Protein AF-A0A948V0B7-F1 (afdb_monomer_lite)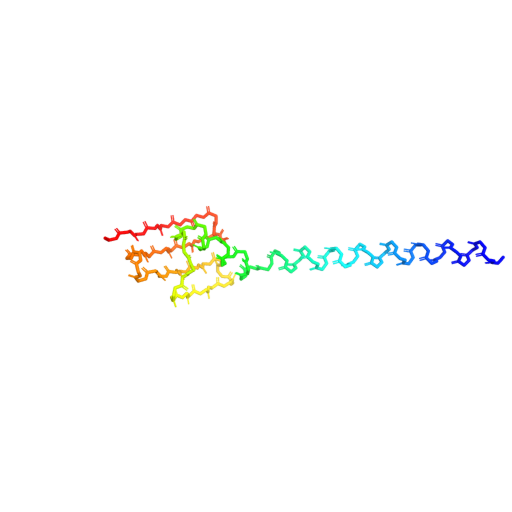

pLDDT: mean 88.92, std 5.6, range [73.5, 98.12]

Sequence (84 aa):
MADVLRVILLVALAAAALTTGALVLAWWMEPIRRMRRALLKSLGAVPEAEALSPAEGRAAGLDFDGAQVAVLWNRGGSGLVYAF

Secondary structure (DSSP, 8-state):
-HHHHHHHHHHHHHHHHHHHHHHHHHHHT-HHHHHHHHHHHHHSS--SEEEEETTTTEEEEEETTTTEEEEEEGGGTEEEEEE-

Structure (mmCIF, N/CA/C/O backbone):
data_AF-A0A948V0B7-F1
#
_entry.id   AF-A0A948V0B7-F1
#
loop_
_atom_site.group_PDB
_atom_site.id
_atom_site.type_symbol
_atom_site.label_atom_id
_atom_site.label_alt_id
_atom_site.label_comp_id
_atom_site.label_asym_id
_atom_site.label_entity_id
_atom_site.label_seq_id
_atom_site.pdbx_PDB_ins_code
_atom_site.Cartn_x
_atom_site.Cartn_y
_atom_site.Cartn_z
_atom_site.occupancy
_atom_site.B_iso_or_equiv
_atom_site.auth_seq_id
_atom_site.auth_comp_id
_atom_site.auth_asym_id
_atom_site.auth_atom_id
_atom_site.pdbx_PDB_model_num
ATOM 1 N N . MET A 1 1 ? 24.404 4.749 -41.902 1.00 73.50 1 MET A N 1
ATOM 2 C CA . MET A 1 1 ? 23.605 5.751 -41.152 1.00 73.50 1 MET A CA 1
ATOM 3 C C . MET A 1 1 ? 22.348 5.149 -40.527 1.00 73.50 1 MET A C 1
ATOM 5 O O . MET A 1 1 ? 22.151 5.349 -39.337 1.00 73.50 1 MET A O 1
ATOM 9 N N . ALA A 1 2 ? 21.533 4.387 -41.269 1.00 89.56 2 ALA A N 1
ATOM 10 C CA . ALA A 1 2 ? 20.303 3.779 -40.740 1.00 89.56 2 ALA A CA 1
ATOM 11 C C . ALA A 1 2 ? 20.528 2.828 -39.543 1.00 89.56 2 ALA A C 1
ATOM 13 O O . ALA A 1 2 ? 19.800 2.917 -38.558 1.00 89.56 2 ALA A O 1
ATOM 14 N N . ASP A 1 3 ? 21.566 1.985 -39.576 1.00 93.38 3 ASP A N 1
ATOM 15 C CA . ASP A 1 3 ? 21.857 1.062 -38.465 1.00 93.38 3 ASP A CA 1
ATOM 16 C C . ASP A 1 3 ? 22.267 1.785 -37.181 1.00 93.38 3 ASP A C 1
ATOM 18 O O . ASP A 1 3 ? 21.811 1.434 -36.097 1.00 93.38 3 ASP A O 1
ATOM 22 N N . VAL A 1 4 ? 23.064 2.852 -37.301 1.00 95.12 4 VAL A N 1
ATOM 23 C CA . VAL A 1 4 ? 23.464 3.692 -36.160 1.00 95.12 4 VAL A CA 1
ATOM 24 C C . VAL A 1 4 ? 22.232 4.335 -35.520 1.00 95.12 4 VAL A C 1
ATOM 26 O O . VAL A 1 4 ? 22.068 4.276 -34.304 1.00 95.12 4 VAL A O 1
ATOM 29 N N . LEU A 1 5 ? 21.325 4.883 -36.336 1.00 95.75 5 LEU A N 1
ATOM 30 C CA . LEU A 1 5 ? 20.065 5.453 -35.856 1.00 95.75 5 LEU A CA 1
ATOM 31 C C . LEU A 1 5 ? 19.200 4.393 -35.154 1.00 95.75 5 LEU A C 1
ATOM 33 O O . LEU A 1 5 ? 18.663 4.649 -34.079 1.00 95.75 5 LEU A O 1
ATOM 37 N N . ARG A 1 6 ? 19.093 3.189 -35.729 1.00 95.94 6 ARG A N 1
ATOM 38 C CA . ARG A 1 6 ? 18.326 2.079 -35.149 1.00 95.94 6 ARG A CA 1
ATOM 39 C C . ARG A 1 6 ? 18.864 1.676 -33.779 1.00 95.94 6 ARG A C 1
ATOM 41 O O . ARG A 1 6 ? 18.074 1.490 -32.858 1.00 95.94 6 ARG A O 1
ATOM 48 N N . VAL A 1 7 ? 20.184 1.564 -33.633 1.00 97.25 7 VAL A N 1
ATOM 49 C CA . VAL A 1 7 ? 20.817 1.242 -32.346 1.00 97.25 7 VAL A CA 1
ATOM 50 C C . VAL A 1 7 ? 20.522 2.331 -31.316 1.00 97.25 7 VAL A C 1
ATOM 52 O O . VAL A 1 7 ? 20.090 2.010 -30.212 1.00 97.25 7 VAL A O 1
ATOM 55 N N . ILE A 1 8 ? 20.669 3.607 -31.685 1.00 97.31 8 ILE A N 1
ATOM 56 C CA . ILE A 1 8 ? 20.355 4.735 -30.794 1.00 97.31 8 ILE A CA 1
ATOM 57 C C . ILE A 1 8 ? 18.891 4.680 -30.337 1.00 97.31 8 ILE A C 1
ATOM 59 O O . ILE A 1 8 ? 18.621 4.816 -29.146 1.00 97.31 8 ILE A O 1
ATOM 63 N N . LEU A 1 9 ? 17.950 4.433 -31.254 1.00 97.44 9 LEU A N 1
ATOM 64 C CA . LEU A 1 9 ? 16.525 4.338 -30.928 1.00 97.44 9 LEU A CA 1
ATOM 65 C C . LEU A 1 9 ? 16.212 3.164 -29.998 1.00 97.44 9 LEU A C 1
ATOM 67 O O . LEU A 1 9 ? 15.432 3.324 -29.063 1.00 97.44 9 LEU A O 1
ATOM 71 N N . LEU A 1 10 ? 16.825 2.000 -30.219 1.00 97.69 10 LEU A N 1
ATOM 72 C CA . LEU A 1 10 ? 16.636 0.839 -29.347 1.00 97.69 10 LEU A CA 1
ATOM 73 C C . LEU A 1 10 ? 17.190 1.089 -27.942 1.00 97.69 10 LEU A C 1
ATOM 75 O O . LEU A 1 10 ? 16.540 0.738 -26.960 1.00 97.69 10 LEU A O 1
ATOM 79 N N . VAL A 1 11 ? 18.352 1.738 -27.838 1.00 97.88 11 VAL A N 1
ATOM 80 C CA . VAL A 1 11 ? 18.932 2.124 -26.546 1.00 97.88 11 VAL A CA 1
ATOM 81 C C . VAL A 1 11 ? 18.052 3.159 -25.845 1.00 97.88 11 VAL A C 1
ATOM 83 O O . VAL A 1 11 ? 17.765 3.006 -24.660 1.00 97.88 11 VAL A O 1
ATOM 86 N N . ALA A 1 12 ? 17.571 4.173 -26.567 1.00 97.56 12 ALA A N 1
ATOM 87 C CA . ALA A 1 12 ? 16.663 5.178 -26.019 1.00 97.56 12 ALA A CA 1
ATOM 88 C C . ALA A 1 12 ? 15.346 4.550 -25.534 1.00 97.56 12 ALA A C 1
ATOM 90 O O . ALA A 1 12 ? 14.870 4.880 -24.448 1.00 97.56 12 ALA A O 1
ATOM 91 N N . LEU A 1 13 ? 14.789 3.602 -26.293 1.00 98.12 13 LEU A N 1
ATOM 92 C CA . LEU A 1 13 ? 13.587 2.863 -25.913 1.00 98.12 13 LEU A CA 1
ATOM 93 C C . LEU A 1 13 ? 13.821 2.008 -24.661 1.00 98.12 13 LEU A C 1
ATOM 95 O O . LEU A 1 13 ? 12.990 2.016 -23.754 1.00 98.12 13 LEU A O 1
ATOM 99 N N . ALA A 1 14 ? 14.951 1.302 -24.588 1.00 98.06 14 ALA A N 1
ATOM 100 C CA . ALA A 1 14 ? 15.312 0.510 -23.417 1.00 98.06 14 ALA A CA 1
ATOM 101 C C . ALA A 1 14 ? 15.488 1.394 -22.172 1.00 98.06 14 ALA A C 1
ATOM 103 O O . ALA A 1 14 ? 14.959 1.071 -21.109 1.00 98.06 14 ALA A O 1
ATOM 104 N N . ALA A 1 15 ? 16.169 2.536 -22.310 1.00 97.75 15 ALA A N 1
ATOM 105 C CA . ALA A 1 15 ? 16.318 3.509 -21.233 1.00 97.75 15 ALA A CA 1
ATOM 106 C C . ALA A 1 15 ? 14.954 4.040 -20.764 1.00 97.75 15 ALA A C 1
ATOM 108 O O . ALA A 1 15 ? 14.672 4.016 -19.567 1.00 97.75 15 ALA A O 1
ATOM 109 N N . ALA A 1 16 ? 14.078 4.431 -21.696 1.00 97.44 16 ALA A N 1
ATOM 110 C CA . ALA A 1 16 ? 12.729 4.892 -21.377 1.00 97.44 16 ALA A CA 1
ATOM 111 C C . ALA A 1 16 ? 11.923 3.817 -20.631 1.00 97.44 16 ALA A C 1
ATOM 113 O O . ALA A 1 16 ? 11.346 4.104 -19.583 1.00 97.44 16 ALA A O 1
ATOM 114 N N . ALA A 1 17 ? 11.945 2.570 -21.110 1.00 97.56 17 ALA A N 1
ATOM 115 C CA . ALA A 1 17 ? 11.253 1.457 -20.466 1.00 97.56 17 ALA A CA 1
ATOM 116 C C . ALA A 1 17 ? 11.751 1.215 -19.030 1.00 97.56 17 ALA A C 1
ATOM 118 O O . ALA A 1 17 ? 10.940 1.033 -18.119 1.00 97.56 17 ALA A O 1
ATOM 119 N N . LEU A 1 18 ? 13.068 1.266 -18.807 1.00 97.81 18 LEU A N 1
ATOM 120 C CA . LEU A 1 18 ? 13.659 1.122 -17.474 1.00 97.81 18 LEU A CA 1
ATOM 121 C C . LEU A 1 18 ? 13.253 2.268 -16.542 1.00 97.81 18 LEU A C 1
ATOM 123 O O . LEU A 1 18 ? 12.870 2.015 -15.399 1.00 97.81 18 LEU A O 1
ATOM 127 N N . THR A 1 19 ? 13.284 3.515 -17.016 1.00 97.12 19 THR A N 1
ATOM 128 C CA . THR A 1 19 ? 12.868 4.676 -16.216 1.00 97.12 19 THR A CA 1
ATOM 129 C C . THR A 1 19 ? 11.385 4.608 -15.860 1.00 97.12 19 THR A C 1
ATOM 131 O O . THR A 1 19 ? 11.027 4.823 -14.702 1.00 97.12 19 THR A O 1
ATOM 134 N N . THR A 1 20 ? 10.519 4.252 -16.812 1.00 96.62 20 THR A N 1
ATOM 135 C CA . THR A 1 20 ? 9.089 4.050 -16.545 1.00 96.62 20 THR A CA 1
ATOM 136 C C . THR A 1 20 ? 8.872 2.923 -15.537 1.00 96.62 20 THR A C 1
ATOM 138 O O . THR A 1 20 ? 8.106 3.097 -14.591 1.00 96.62 20 THR A O 1
ATOM 141 N N . GLY A 1 21 ? 9.584 1.800 -15.671 1.00 96.94 21 GLY A N 1
ATOM 142 C CA . GLY A 1 21 ? 9.530 0.705 -14.702 1.00 96.94 21 GLY A CA 1
ATOM 143 C C . GLY A 1 21 ? 9.947 1.142 -13.294 1.00 96.94 21 GLY A C 1
ATOM 144 O O . GLY A 1 21 ? 9.251 0.848 -12.322 1.00 96.94 21 GLY A O 1
ATOM 145 N N . ALA A 1 22 ? 11.032 1.910 -13.177 1.00 95.25 22 ALA A N 1
ATOM 146 C CA . ALA A 1 22 ? 11.495 2.454 -11.904 1.00 95.25 22 ALA A CA 1
ATOM 147 C C . ALA A 1 22 ? 10.482 3.429 -11.278 1.00 95.25 22 ALA A C 1
ATOM 149 O O . ALA A 1 22 ? 10.233 3.353 -10.076 1.00 95.25 22 ALA A O 1
ATOM 150 N N . LEU A 1 23 ? 9.850 4.295 -12.080 1.00 95.19 23 LEU A N 1
ATOM 151 C CA . LEU A 1 23 ? 8.778 5.193 -11.632 1.00 95.19 23 LEU A CA 1
ATOM 152 C C . LEU A 1 23 ? 7.569 4.415 -11.106 1.00 95.19 23 LEU A C 1
ATOM 154 O O . LEU A 1 23 ? 7.060 4.733 -10.034 1.00 95.19 23 LEU A O 1
ATOM 158 N N . VAL A 1 24 ? 7.139 3.371 -11.819 1.00 93.88 24 VAL A N 1
ATOM 159 C CA . VAL A 1 24 ? 6.031 2.506 -11.385 1.00 93.88 24 VAL A CA 1
ATOM 160 C C . VAL A 1 24 ? 6.371 1.796 -10.075 1.00 93.88 24 VAL A C 1
ATOM 162 O O . VAL A 1 24 ? 5.531 1.735 -9.179 1.00 93.88 24 VAL A O 1
ATOM 165 N N . LEU A 1 25 ? 7.599 1.294 -9.924 1.00 92.00 25 LEU A N 1
ATOM 166 C CA . LEU A 1 25 ? 8.058 0.666 -8.683 1.00 92.00 25 LEU A CA 1
ATOM 167 C C . LEU A 1 25 ? 8.124 1.666 -7.524 1.00 92.00 25 LEU A C 1
ATOM 169 O O . LEU A 1 25 ? 7.643 1.363 -6.432 1.00 92.00 25 LEU A O 1
ATOM 173 N N . ALA A 1 26 ? 8.664 2.862 -7.760 1.00 90.25 26 ALA A N 1
ATOM 174 C CA . ALA A 1 26 ? 8.725 3.928 -6.764 1.00 90.25 26 ALA A CA 1
ATOM 175 C C . ALA A 1 26 ? 7.318 4.345 -6.311 1.00 90.25 26 ALA A C 1
ATOM 177 O O . ALA A 1 26 ? 7.049 4.404 -5.112 1.00 90.25 26 ALA A O 1
ATOM 178 N N . TRP A 1 27 ? 6.403 4.525 -7.265 1.00 88.50 27 TRP A N 1
ATOM 179 C CA . TRP A 1 27 ? 4.990 4.788 -7.010 1.00 88.50 27 TRP A CA 1
ATOM 180 C C . TRP A 1 27 ? 4.335 3.652 -6.220 1.00 88.50 27 TRP A C 1
ATOM 182 O O . TRP A 1 27 ? 3.644 3.878 -5.230 1.00 88.50 27 TRP A O 1
ATOM 192 N N . TRP A 1 28 ? 4.590 2.396 -6.593 1.00 85.00 28 TRP A N 1
ATOM 193 C CA . TRP A 1 28 ? 4.049 1.244 -5.877 1.00 85.00 28 TRP A CA 1
ATOM 194 C C . TRP A 1 28 ? 4.565 1.156 -4.434 1.00 85.00 28 TRP A C 1
ATOM 196 O O . TRP A 1 28 ? 3.821 0.729 -3.541 1.00 85.00 28 TRP A O 1
ATOM 206 N N . MET A 1 29 ? 5.809 1.581 -4.197 1.00 86.19 29 MET A N 1
ATOM 207 C CA . MET A 1 29 ? 6.452 1.645 -2.884 1.00 86.19 29 MET A CA 1
ATOM 208 C C . MET A 1 29 ? 6.126 2.914 -2.085 1.00 86.19 29 MET A C 1
ATOM 210 O O . MET A 1 29 ? 6.576 3.007 -0.939 1.00 86.19 29 MET A O 1
ATOM 214 N N . GLU A 1 30 ? 5.332 3.847 -2.627 1.00 85.62 30 GLU A N 1
ATOM 215 C CA . GLU A 1 30 ? 4.906 5.050 -1.907 1.00 85.62 30 GLU A CA 1
ATOM 216 C C . GLU A 1 30 ? 4.373 4.676 -0.514 1.00 85.62 30 GLU A C 1
ATOM 218 O O . GLU A 1 30 ? 3.469 3.832 -0.408 1.00 85.62 30 GLU A O 1
ATOM 223 N N . PRO A 1 31 ? 4.898 5.290 0.566 1.00 79.75 31 PRO A N 1
ATOM 224 C CA . PRO A 1 31 ? 4.573 4.904 1.936 1.00 79.75 31 PRO A CA 1
ATOM 225 C C . PRO A 1 31 ? 3.069 4.861 2.207 1.00 79.75 31 PRO A C 1
ATOM 227 O O . PRO A 1 31 ? 2.590 3.927 2.840 1.00 79.75 31 PRO A O 1
ATOM 230 N N . ILE A 1 32 ? 2.314 5.819 1.664 1.00 83.31 32 ILE A N 1
ATOM 231 C CA . ILE A 1 32 ? 0.854 5.894 1.800 1.00 83.31 32 ILE A CA 1
ATOM 232 C C . ILE A 1 32 ? 0.180 4.665 1.178 1.00 83.31 32 ILE A C 1
ATOM 234 O O . ILE A 1 32 ? -0.602 3.986 1.840 1.00 83.31 32 ILE A O 1
ATOM 238 N N . ARG A 1 33 ? 0.515 4.329 -0.074 1.00 85.25 33 ARG A N 1
ATOM 239 C CA . ARG A 1 33 ? -0.080 3.187 -0.788 1.00 85.25 33 ARG A CA 1
ATOM 240 C C . ARG A 1 33 ? 0.282 1.870 -0.127 1.00 85.25 33 ARG A C 1
ATOM 242 O O . ARG A 1 33 ? -0.565 0.988 0.005 1.00 85.25 33 ARG A O 1
ATOM 249 N N . ARG A 1 34 ? 1.534 1.741 0.309 1.00 85.44 34 ARG A N 1
ATOM 250 C CA . ARG A 1 34 ? 2.001 0.567 1.043 1.00 85.44 34 ARG A CA 1
ATOM 251 C C . ARG A 1 34 ? 1.258 0.404 2.371 1.00 85.44 34 ARG A C 1
ATOM 253 O O . ARG A 1 34 ? 0.811 -0.702 2.660 1.00 85.44 34 ARG A O 1
ATOM 260 N N . MET A 1 35 ? 1.095 1.480 3.141 1.00 85.19 35 MET A N 1
ATOM 261 C CA . MET A 1 35 ? 0.385 1.449 4.423 1.00 85.19 35 MET A CA 1
ATOM 262 C C . MET A 1 35 ? -1.108 1.167 4.254 1.00 85.19 35 MET A C 1
ATOM 264 O O . MET A 1 35 ? -1.639 0.356 5.004 1.00 85.19 35 MET A O 1
ATOM 268 N N . ARG A 1 36 ? -1.767 1.733 3.236 1.00 86.50 36 ARG A N 1
ATOM 269 C CA . ARG A 1 36 ? -3.180 1.437 2.955 1.00 86.50 36 ARG A CA 1
ATOM 270 C C . ARG A 1 36 ? -3.394 -0.035 2.586 1.00 86.50 36 ARG A C 1
ATOM 272 O O . ARG A 1 36 ? -4.338 -0.653 3.063 1.00 86.50 36 ARG A O 1
ATOM 279 N N . ARG A 1 37 ? -2.483 -0.636 1.806 1.00 88.12 37 ARG A N 1
ATOM 280 C CA . ARG A 1 37 ? -2.511 -2.088 1.535 1.00 88.12 37 ARG A CA 1
ATOM 281 C C . ARG A 1 37 ? -2.306 -2.921 2.801 1.00 88.12 37 ARG A C 1
ATOM 283 O O . ARG A 1 37 ? -2.929 -3.967 2.937 1.00 88.12 37 ARG A O 1
ATOM 290 N N . ALA A 1 38 ? -1.440 -2.473 3.709 1.00 87.31 38 ALA A N 1
ATOM 291 C CA . ALA A 1 38 ? -1.236 -3.151 4.984 1.00 87.31 38 ALA A CA 1
ATOM 292 C C . ALA A 1 38 ? -2.480 -3.054 5.883 1.00 87.31 38 ALA A C 1
ATOM 294 O O . ALA A 1 38 ? -2.892 -4.071 6.425 1.00 87.31 38 ALA A O 1
ATOM 295 N N . LEU A 1 39 ? -3.120 -1.881 5.971 1.00 86.06 39 LEU A N 1
ATOM 296 C CA . LEU A 1 39 ? -4.383 -1.700 6.698 1.00 86.06 39 LEU A CA 1
ATOM 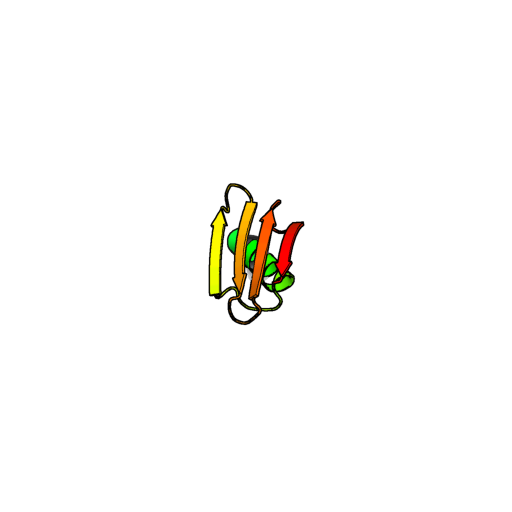297 C C . LEU A 1 39 ? -5.489 -2.597 6.145 1.00 86.06 39 LEU A C 1
ATOM 299 O O . LEU A 1 39 ? -6.108 -3.322 6.913 1.00 86.06 39 LEU A O 1
ATOM 303 N N . LEU A 1 40 ? -5.672 -2.614 4.823 1.00 88.75 40 LEU A N 1
ATOM 304 C CA . LEU A 1 40 ? -6.665 -3.470 4.173 1.00 88.75 40 LEU A CA 1
ATOM 305 C C . LEU A 1 40 ? -6.402 -4.960 4.434 1.00 88.75 40 LEU A C 1
ATOM 307 O O . LEU A 1 40 ? -7.330 -5.726 4.663 1.00 88.75 40 LEU A O 1
ATOM 311 N N . LYS A 1 41 ? -5.131 -5.379 4.451 1.00 88.00 41 LYS A N 1
ATOM 312 C CA . LYS A 1 41 ? -4.765 -6.755 4.807 1.00 88.00 41 LYS A C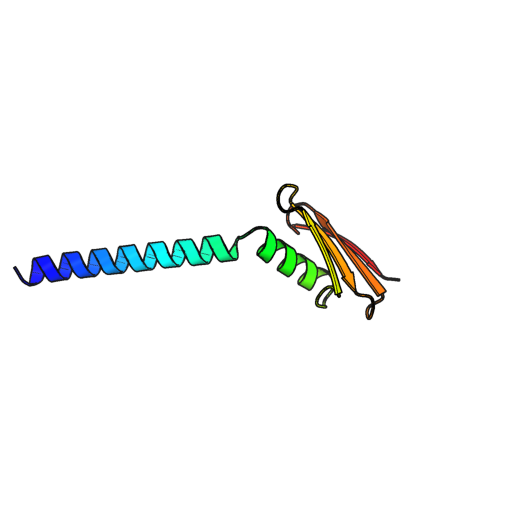A 1
ATOM 313 C C . LYS A 1 41 ? -5.060 -7.076 6.278 1.00 88.00 41 LYS A C 1
ATOM 315 O O . LYS A 1 41 ? -5.409 -8.214 6.570 1.00 88.00 41 LYS A O 1
ATOM 320 N N . SER A 1 42 ? -4.879 -6.116 7.183 1.00 85.56 42 SER A N 1
ATOM 321 C CA . SER A 1 42 ? -5.068 -6.323 8.622 1.00 85.56 42 SER A CA 1
ATOM 322 C C . SER A 1 42 ? -6.532 -6.273 9.057 1.00 85.56 42 SER A C 1
ATOM 324 O O . SER A 1 42 ? -6.903 -7.049 9.927 1.00 85.56 42 SER A O 1
ATOM 326 N N . LEU A 1 43 ? -7.341 -5.388 8.467 1.00 85.38 43 LEU A N 1
ATOM 327 C CA . LEU A 1 43 ? -8.778 -5.274 8.750 1.00 85.38 43 LEU A CA 1
ATOM 328 C C . LEU A 1 43 ? -9.617 -6.267 7.934 1.00 85.38 43 LEU A C 1
ATOM 330 O O . LEU A 1 43 ? -10.730 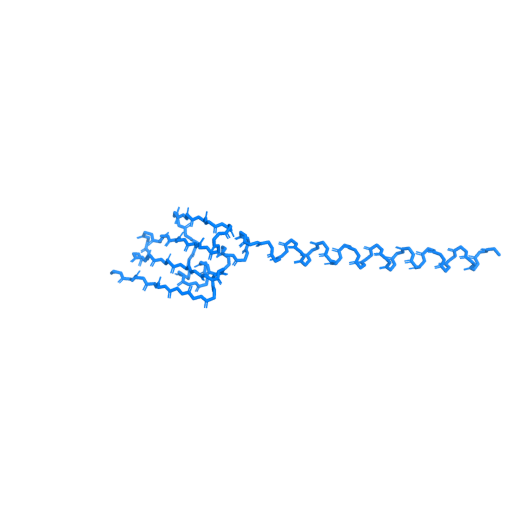-6.592 8.313 1.00 85.38 43 LEU A O 1
ATOM 334 N N . GLY A 1 44 ? -9.122 -6.731 6.781 1.00 85.06 44 GLY A N 1
ATOM 335 C CA . GLY A 1 44 ? -9.904 -7.559 5.853 1.00 85.06 44 GLY A CA 1
ATOM 336 C C . GLY A 1 44 ? -10.965 -6.781 5.061 1.00 85.06 44 GLY A C 1
ATOM 337 O O . GLY A 1 44 ? -11.525 -7.322 4.109 1.00 85.06 44 GLY A O 1
ATOM 338 N N . ALA A 1 45 ? -11.179 -5.508 5.395 1.00 85.12 45 ALA A N 1
ATOM 339 C CA . ALA A 1 45 ? -12.080 -4.578 4.732 1.00 85.12 45 ALA A CA 1
ATOM 340 C C . ALA A 1 45 ? -11.375 -3.246 4.419 1.00 85.12 45 ALA A C 1
ATOM 342 O O . ALA A 1 45 ? -10.248 -2.980 4.856 1.00 85.12 45 ALA A O 1
ATOM 343 N N . VAL A 1 46 ? -12.031 -2.403 3.618 1.00 83.25 46 VAL A N 1
ATOM 344 C CA . VAL A 1 46 ? -11.580 -1.022 3.412 1.00 83.25 46 VAL A CA 1
ATOM 345 C C . VAL A 1 46 ? -11.884 -0.243 4.697 1.00 83.25 46 VAL A C 1
ATOM 347 O O . VAL A 1 46 ? -13.049 -0.202 5.076 1.00 83.25 46 VAL A O 1
ATOM 350 N N . PRO A 1 47 ? -10.887 0.372 5.362 1.00 82.94 47 PRO A N 1
ATOM 351 C CA . PRO A 1 47 ? -11.141 1.171 6.557 1.00 82.94 47 PRO A CA 1
ATOM 352 C C . PRO A 1 47 ? -12.067 2.346 6.230 1.00 82.94 47 PRO A C 1
ATOM 354 O O . PRO A 1 47 ? -11.797 3.110 5.300 1.00 82.94 47 PRO A O 1
ATOM 357 N N . GLU A 1 48 ? -13.127 2.507 7.014 1.00 84.75 48 GLU A N 1
ATOM 358 C CA . GLU A 1 48 ? -14.096 3.599 6.872 1.00 84.75 48 GLU A CA 1
ATOM 359 C C . GLU A 1 48 ? -13.545 4.914 7.426 1.00 84.75 48 GLU A C 1
ATOM 361 O O . GLU A 1 48 ? -13.820 5.991 6.898 1.00 84.75 48 GLU A O 1
ATOM 366 N N . ALA A 1 49 ? -12.701 4.823 8.455 1.00 85.44 49 ALA A N 1
ATOM 367 C CA . ALA A 1 49 ? -11.878 5.928 8.918 1.00 85.44 49 ALA A CA 1
ATOM 368 C C . ALA A 1 49 ? -10.410 5.496 8.977 1.00 85.44 49 ALA A C 1
ATOM 370 O O . ALA A 1 49 ? -10.067 4.480 9.581 1.00 85.44 49 ALA A O 1
ATOM 371 N N . GLU A 1 50 ? -9.529 6.283 8.355 1.00 89.06 50 GLU A N 1
ATOM 372 C CA . GLU A 1 50 ? -8.083 6.057 8.360 1.00 89.06 50 GLU A CA 1
ATOM 373 C C . GLU A 1 50 ? -7.323 7.294 8.859 1.00 89.06 50 GLU A C 1
ATOM 375 O O . GLU A 1 50 ? -7.651 8.433 8.529 1.00 89.06 50 GLU A O 1
ATOM 380 N N . ALA A 1 51 ? -6.270 7.063 9.641 1.00 87.88 51 ALA A N 1
ATOM 381 C CA . ALA A 1 51 ? -5.301 8.073 10.044 1.00 87.88 51 ALA A CA 1
ATOM 382 C C . ALA A 1 51 ? -3.898 7.584 9.676 1.00 87.88 51 ALA A C 1
ATOM 384 O O . ALA A 1 51 ? -3.435 6.547 10.149 1.00 87.88 51 ALA A O 1
ATOM 385 N N . LEU A 1 52 ? -3.207 8.320 8.809 1.00 87.25 52 LEU A N 1
ATOM 386 C CA . LEU A 1 52 ? -1.903 7.936 8.272 1.00 87.25 52 LEU A CA 1
ATOM 387 C C . LEU A 1 52 ? -0.851 8.960 8.701 1.00 87.25 52 LEU A C 1
ATOM 389 O O . LEU A 1 52 ? -1.018 10.155 8.474 1.00 87.25 52 LEU A O 1
ATOM 393 N N . SER A 1 53 ? 0.270 8.486 9.244 1.00 87.62 53 SER A N 1
ATOM 394 C CA . SER A 1 53 ? 1.493 9.271 9.439 1.00 87.62 53 SER A CA 1
ATOM 395 C C . SER A 1 53 ? 2.624 8.656 8.605 1.00 87.62 53 SER A C 1
ATOM 397 O O . SER A 1 53 ? 3.355 7.776 9.076 1.00 87.62 53 SER A O 1
ATOM 399 N N . PRO A 1 54 ? 2.779 9.075 7.331 1.00 79.94 54 PRO A N 1
ATOM 400 C CA . PRO A 1 54 ? 3.781 8.514 6.424 1.00 79.94 54 PRO A CA 1
ATOM 401 C C . PRO A 1 54 ? 5.222 8.724 6.884 1.00 79.94 54 PRO A C 1
ATOM 403 O O . PRO A 1 54 ? 6.056 7.843 6.674 1.00 79.94 54 PRO A O 1
ATOM 406 N N . ALA A 1 55 ? 5.504 9.862 7.525 1.00 83.00 55 ALA A N 1
ATOM 407 C CA . ALA A 1 55 ? 6.831 10.193 8.039 1.00 83.00 55 ALA A CA 1
ATOM 408 C C . ALA A 1 55 ? 7.250 9.251 9.179 1.00 83.00 55 ALA A C 1
ATOM 410 O O . ALA A 1 55 ? 8.383 8.777 9.209 1.00 83.00 55 ALA A O 1
ATOM 411 N N . GLU A 1 56 ? 6.314 8.913 10.067 1.00 82.62 56 GLU A N 1
ATOM 412 C CA . GLU A 1 56 ? 6.558 8.005 11.193 1.00 82.62 56 GLU A CA 1
ATOM 413 C C . GLU A 1 56 ? 6.337 6.529 10.829 1.00 82.62 56 GLU A C 1
ATOM 415 O O . GLU A 1 56 ? 6.645 5.631 11.614 1.00 82.62 56 GLU A O 1
ATOM 420 N N . GLY A 1 57 ? 5.796 6.254 9.637 1.00 83.81 57 GLY A N 1
ATOM 421 C CA . GLY A 1 57 ? 5.439 4.906 9.203 1.00 83.81 57 GLY A CA 1
ATOM 422 C C . GLY A 1 57 ? 4.343 4.281 10.067 1.00 83.81 57 GLY A C 1
ATOM 423 O O . GLY A 1 57 ? 4.390 3.075 10.329 1.00 83.81 57 GLY A O 1
ATOM 424 N N . ARG A 1 58 ? 3.395 5.096 10.533 1.00 87.88 58 ARG A N 1
ATOM 425 C CA . ARG A 1 58 ? 2.263 4.674 11.364 1.00 87.88 58 ARG A CA 1
ATOM 426 C C . ARG A 1 58 ? 0.960 4.838 10.597 1.00 87.88 58 ARG A C 1
ATOM 428 O O . ARG A 1 58 ? 0.805 5.781 9.822 1.00 87.88 58 ARG A O 1
ATOM 435 N N . ALA A 1 59 ? 0.033 3.920 10.815 1.00 89.75 59 ALA A N 1
ATOM 436 C CA . ALA A 1 59 ? -1.277 3.935 10.192 1.00 89.75 59 ALA A CA 1
ATOM 437 C C . ALA A 1 59 ? -2.304 3.380 11.175 1.00 89.75 59 ALA A C 1
ATOM 439 O O . ALA A 1 59 ? -2.045 2.364 11.806 1.00 89.75 59 ALA A O 1
ATOM 440 N N . ALA A 1 60 ? -3.454 4.019 11.302 1.00 88.75 60 ALA A N 1
ATOM 441 C CA . ALA A 1 60 ? -4.593 3.495 12.035 1.00 88.75 60 ALA A CA 1
ATOM 442 C C . ALA A 1 60 ? -5.792 3.419 11.090 1.00 88.75 60 ALA A C 1
ATOM 444 O O . ALA A 1 60 ? -5.973 4.304 10.254 1.00 88.75 60 ALA A O 1
ATOM 445 N N . GLY A 1 61 ? -6.577 2.357 11.204 1.00 90.62 61 GLY A N 1
ATOM 446 C CA . GLY A 1 61 ? -7.793 2.146 10.433 1.00 90.62 61 GLY A CA 1
ATOM 447 C C . GLY A 1 61 ? -8.893 1.597 11.327 1.00 90.62 61 GLY A C 1
ATOM 448 O O . GLY A 1 61 ? -8.623 0.804 12.229 1.00 90.62 61 GLY A O 1
ATOM 449 N N . LEU A 1 62 ? -10.110 2.047 11.074 1.00 88.50 62 LEU A N 1
ATOM 450 C CA . LEU A 1 62 ? -11.320 1.651 11.776 1.00 88.50 62 LEU A CA 1
ATOM 451 C C . LEU A 1 62 ? -12.281 1.036 10.761 1.00 88.50 62 LEU A C 1
ATOM 453 O O . LEU A 1 62 ? -12.464 1.589 9.674 1.00 88.50 62 LEU A O 1
ATOM 457 N N . ASP A 1 63 ? -12.866 -0.091 11.136 1.00 89.31 63 ASP A N 1
ATOM 458 C CA . ASP A 1 63 ? -13.959 -0.759 10.437 1.00 89.31 63 ASP A CA 1
ATOM 459 C C . ASP A 1 63 ? -15.148 -0.813 11.406 1.00 89.31 63 ASP A C 1
ATOM 461 O O . ASP A 1 63 ? -15.090 -1.529 12.414 1.00 89.31 63 ASP A O 1
ATOM 465 N N . PHE A 1 64 ? -16.176 0.007 11.169 1.00 84.62 64 PHE A N 1
ATOM 466 C CA . PHE A 1 64 ? -17.348 0.073 12.041 1.00 84.62 64 PHE A CA 1
ATOM 467 C C . PHE A 1 64 ? -18.287 -1.113 11.809 1.00 84.62 64 PHE A C 1
ATOM 469 O O . PHE A 1 64 ? -18.863 -1.602 12.781 1.00 84.62 64 PHE A O 1
ATOM 476 N N . ASP A 1 65 ? -18.384 -1.619 10.577 1.00 86.38 65 ASP A N 1
ATOM 477 C CA . ASP A 1 65 ? -19.186 -2.804 10.245 1.00 86.38 65 ASP A CA 1
ATOM 478 C C . ASP A 1 65 ? -18.610 -4.071 10.895 1.00 86.38 65 ASP A C 1
ATOM 480 O O . ASP A 1 65 ? -19.344 -4.886 11.459 1.00 86.38 65 ASP A O 1
ATOM 484 N N . GLY A 1 66 ? -17.285 -4.227 10.849 1.00 81.00 66 GLY A N 1
ATOM 485 C CA . GLY A 1 66 ? -16.578 -5.342 11.478 1.00 81.00 66 GLY A CA 1
ATOM 486 C C . GLY A 1 66 ? -16.312 -5.172 12.977 1.00 81.00 66 GLY A C 1
A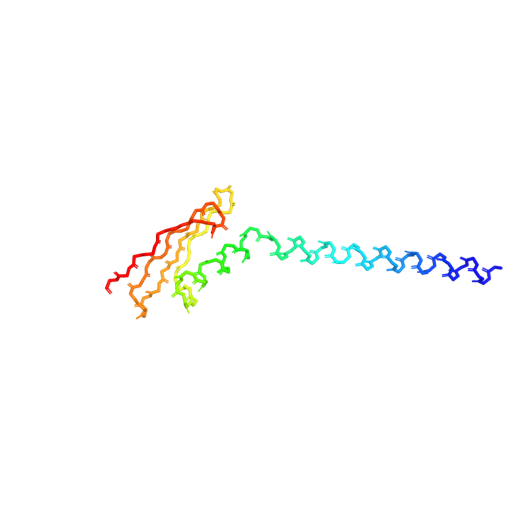TOM 487 O O . GLY A 1 66 ? -15.832 -6.119 13.603 1.00 81.00 66 GLY A O 1
ATOM 488 N N . ALA A 1 67 ? -16.583 -3.988 13.542 1.00 86.88 67 ALA A N 1
ATOM 489 C CA . ALA A 1 67 ? -16.199 -3.581 14.898 1.00 86.88 67 ALA A CA 1
ATOM 490 C C . ALA A 1 67 ? -14.695 -3.783 15.191 1.00 86.88 67 ALA A C 1
ATOM 492 O O . ALA A 1 67 ? -14.302 -4.267 16.259 1.00 86.88 67 ALA A O 1
ATOM 493 N N . GLN A 1 68 ? -13.832 -3.409 14.238 1.00 88.69 68 GLN A N 1
ATOM 494 C CA . GLN A 1 68 ? -12.382 -3.596 14.338 1.00 88.69 68 GLN A CA 1
ATOM 495 C C . GLN A 1 68 ? -11.603 -2.284 14.278 1.00 88.69 68 GLN A C 1
ATOM 497 O O . GLN A 1 68 ? -11.941 -1.338 13.567 1.00 88.69 68 GLN A O 1
ATOM 502 N N . VAL A 1 69 ? -10.486 -2.254 15.001 1.00 89.31 69 VAL A N 1
ATOM 503 C CA . VAL A 1 69 ? -9.522 -1.155 15.007 1.00 89.31 69 VAL A CA 1
ATOM 504 C C . VAL A 1 69 ? -8.133 -1.722 14.763 1.00 89.31 69 VAL A C 1
ATOM 506 O O . VAL A 1 69 ? -7.600 -2.454 15.593 1.00 89.31 69 VAL A O 1
ATOM 509 N N . ALA A 1 70 ? -7.507 -1.356 13.651 1.00 90.31 70 ALA A N 1
ATOM 510 C CA . ALA A 1 70 ? -6.133 -1.726 13.349 1.00 90.31 70 ALA A CA 1
ATOM 511 C C . ALA A 1 70 ? -5.203 -0.537 13.590 1.00 90.31 70 ALA A C 1
ATOM 513 O O . ALA A 1 70 ? -5.351 0.512 12.969 1.00 90.31 70 ALA A O 1
ATOM 514 N N . VAL A 1 71 ? -4.198 -0.716 14.443 1.00 90.75 71 VAL A N 1
ATOM 515 C CA . VAL A 1 71 ? -3.096 0.227 14.648 1.00 90.75 71 VAL A CA 1
ATOM 516 C C . VAL A 1 71 ? -1.814 -0.425 14.154 1.00 90.75 71 VAL A C 1
ATOM 518 O O . VAL A 1 71 ? -1.304 -1.371 14.746 1.00 90.75 71 VAL A O 1
ATOM 521 N N . LEU A 1 72 ? -1.281 0.085 13.054 1.00 90.44 72 LEU A N 1
ATOM 522 C CA . LEU A 1 72 ? -0.077 -0.389 12.392 1.00 90.44 72 LEU A CA 1
ATOM 523 C C . LEU A 1 72 ? 1.093 0.574 12.607 1.00 90.44 72 LEU A C 1
ATOM 525 O O . LEU A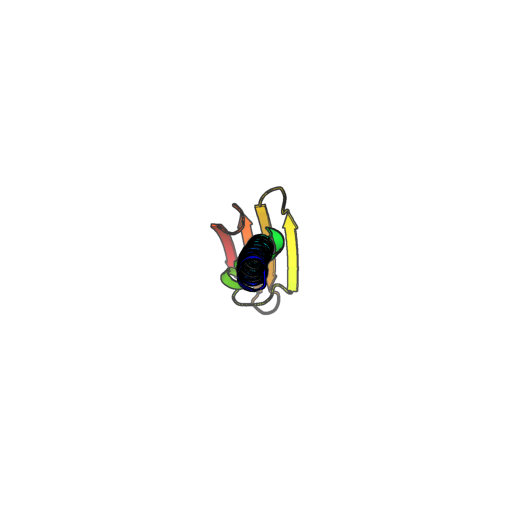 1 72 ? 0.954 1.798 12.545 1.00 90.44 72 LEU A O 1
ATOM 529 N N . TRP A 1 73 ? 2.285 0.014 12.772 1.00 89.69 73 TRP A N 1
ATOM 530 C CA . TRP A 1 73 ? 3.553 0.737 12.802 1.00 89.69 73 TRP A CA 1
ATOM 531 C C . TRP A 1 73 ? 4.590 0.037 11.918 1.00 89.69 73 TRP A C 1
ATOM 533 O O . TRP A 1 73 ? 4.309 -0.969 11.260 1.00 89.69 73 TRP A O 1
ATOM 543 N N . ASN A 1 74 ? 5.796 0.606 11.833 1.00 87.25 74 ASN A N 1
ATOM 544 C CA . ASN A 1 74 ? 6.858 0.105 10.955 1.00 87.25 74 ASN A CA 1
ATOM 545 C C . ASN A 1 74 ? 6.386 -0.052 9.488 1.00 87.25 74 ASN A C 1
ATOM 547 O O . ASN A 1 74 ? 6.614 -1.074 8.839 1.00 87.25 74 ASN A O 1
ATOM 551 N N . ARG A 1 75 ? 5.653 0.949 8.975 1.00 80.81 75 ARG A N 1
ATOM 552 C CA . ARG A 1 75 ? 5.062 0.979 7.620 1.00 80.81 75 ARG A CA 1
ATOM 553 C C . ARG A 1 75 ? 4.162 -0.228 7.311 1.00 80.81 75 ARG A C 1
ATOM 555 O O . ARG A 1 75 ? 4.133 -0.702 6.173 1.00 80.81 75 ARG A O 1
ATOM 562 N N . GLY A 1 76 ? 3.451 -0.729 8.322 1.00 80.75 76 GLY A N 1
ATOM 563 C CA . GLY A 1 76 ? 2.577 -1.897 8.204 1.00 80.75 76 GLY A CA 1
ATOM 564 C C . GLY A 1 76 ? 3.284 -3.246 8.358 1.00 80.75 76 GLY A C 1
ATOM 565 O O . GLY A 1 76 ? 2.690 -4.271 8.045 1.00 80.75 76 GLY A O 1
ATOM 566 N N . GLY A 1 77 ? 4.544 -3.266 8.808 1.00 83.44 77 GLY A N 1
ATOM 567 C CA . GLY A 1 77 ? 5.258 -4.505 9.138 1.00 83.44 77 GLY A CA 1
ATOM 568 C C . GLY A 1 77 ? 4.860 -5.104 10.491 1.00 83.44 77 GLY A C 1
ATOM 569 O O . GLY A 1 77 ? 5.134 -6.271 10.757 1.00 83.44 77 GLY A O 1
ATOM 570 N N . SER A 1 78 ? 4.231 -4.317 11.361 1.00 86.25 78 SER A N 1
ATOM 571 C CA . SER A 1 78 ? 3.758 -4.755 12.675 1.00 86.25 78 SER A CA 1
ATOM 572 C C . SER A 1 78 ? 2.531 -3.941 13.072 1.00 86.25 78 SER A C 1
ATOM 574 O O . SER A 1 78 ? 2.334 -2.833 12.572 1.00 86.25 78 SER A O 1
ATOM 576 N N . GLY A 1 79 ? 1.701 -4.482 13.956 1.00 89.12 79 GLY A N 1
ATOM 577 C CA . GLY A 1 79 ? 0.490 -3.803 14.380 1.00 89.12 79 GLY A CA 1
ATOM 578 C C . GLY A 1 79 ? -0.316 -4.580 15.405 1.00 89.12 79 GLY A C 1
ATOM 579 O O . GLY A 1 79 ? -0.034 -5.748 15.671 1.00 89.12 79 GLY A O 1
ATOM 580 N N . LEU A 1 80 ? -1.329 -3.915 15.945 1.00 90.56 80 LEU A N 1
ATOM 581 C CA . LEU A 1 80 ? -2.371 -4.492 16.784 1.00 90.56 80 LEU A CA 1
ATOM 582 C C . LEU A 1 80 ? -3.698 -4.345 16.058 1.00 90.56 80 LEU A C 1
ATOM 584 O O . LEU A 1 80 ? -3.998 -3.277 15.529 1.00 90.56 80 LEU A O 1
ATOM 588 N N . VAL A 1 81 ? -4.474 -5.420 16.042 1.00 90.00 81 VAL A N 1
ATOM 589 C CA . VAL A 1 81 ? -5.864 -5.398 15.600 1.00 90.00 81 VAL A CA 1
ATOM 590 C C . VAL A 1 81 ? -6.707 -5.697 16.825 1.00 90.00 81 VAL A C 1
ATOM 592 O O . VAL A 1 81 ? -6.551 -6.743 17.452 1.00 90.00 81 VAL A O 1
ATOM 595 N N . TYR A 1 82 ? -7.545 -4.742 17.191 1.00 88.50 82 TYR A N 1
ATOM 596 C CA . TYR A 1 82 ? -8.555 -4.886 18.221 1.00 88.50 82 TYR A CA 1
ATOM 597 C C . TYR A 1 82 ? -9.859 -5.246 17.522 1.00 88.50 82 TYR A C 1
ATOM 599 O O . TYR A 1 82 ? -10.266 -4.535 16.610 1.00 88.50 82 TYR A O 1
ATOM 607 N N . ALA A 1 83 ? -10.485 -6.341 17.932 1.00 84.25 83 ALA A N 1
ATOM 608 C CA . ALA A 1 83 ? -11.825 -6.721 17.506 1.00 84.25 83 ALA A CA 1
ATOM 609 C C . ALA A 1 83 ? -12.715 -6.738 18.750 1.00 84.25 83 ALA A C 1
ATOM 611 O O . ALA A 1 83 ? -12.281 -7.242 19.794 1.00 84.25 83 ALA A O 1
ATOM 612 N N . PHE A 1 84 ? -13.898 -6.141 18.637 1.00 75.81 84 PHE A N 1
ATOM 613 C CA . PHE A 1 84 ? -14.875 -6.023 19.718 1.00 75.81 84 PHE A CA 1
ATOM 614 C C . PHE A 1 84 ? -16.073 -6.944 19.496 1.00 75.81 84 PHE A C 1
ATOM 616 O O . PHE A 1 84 ? -16.447 -7.163 18.324 1.00 75.81 84 PHE A O 1
#

Radius of gyration: 20.54 Å; chains: 1; bounding box: 43×18×61 Å

Foldseek 3Di:
DVVVVVVVVVVVVVVVVVVVVVVVVVVCVQLVNLLQVLVCVQQVHRFPDKDDDSVQLWIWGADVVQQKIWTAGPSNPDTDIDGD